Protein AF-A0A0J8U884-F1 (afdb_monomer)

Structure (mmCIF, N/CA/C/O backbone):
data_AF-A0A0J8U884-F1
#
_entry.id   AF-A0A0J8U884-F1
#
loop_
_atom_site.group_PDB
_atom_site.id
_atom_site.type_symbol
_atom_site.label_atom_id
_atom_site.label_alt_id
_atom_site.label_comp_id
_atom_site.label_asym_id
_atom_site.label_entity_id
_atom_site.label_seq_id
_atom_site.pdbx_PDB_ins_code
_atom_site.Cartn_x
_atom_site.Cartn_y
_atom_site.Cartn_z
_atom_site.occupancy
_atom_site.B_iso_or_equiv
_atom_site.auth_seq_id
_atom_site.auth_comp_id
_atom_site.auth_asym_id
_atom_site.auth_atom_id
_atom_site.pdbx_PDB_model_num
ATOM 1 N N . MET A 1 1 ? 26.357 -4.672 -31.400 1.00 48.44 1 MET A N 1
ATOM 2 C CA . MET A 1 1 ? 25.277 -5.493 -30.820 1.00 48.44 1 MET A CA 1
ATOM 3 C C . MET A 1 1 ? 24.309 -4.530 -30.159 1.00 48.44 1 MET A C 1
ATOM 5 O O . MET A 1 1 ? 24.777 -3.566 -29.566 1.00 48.44 1 MET A O 1
ATOM 9 N N . SER A 1 2 ? 23.004 -4.676 -30.388 1.00 56.38 2 SER A N 1
ATOM 10 C CA . SER A 1 2 ? 22.002 -3.766 -29.819 1.00 56.38 2 SER A CA 1
ATOM 11 C C . SER A 1 2 ? 21.889 -4.021 -28.323 1.00 56.38 2 SER A C 1
ATOM 13 O O . SER A 1 2 ? 21.717 -5.174 -27.939 1.00 56.38 2 SER A O 1
ATOM 15 N N . ASN A 1 3 ? 21.971 -2.971 -27.501 1.00 64.38 3 ASN A N 1
ATOM 16 C CA . ASN A 1 3 ? 21.654 -3.096 -26.080 1.00 64.38 3 ASN A CA 1
ATOM 17 C C . ASN A 1 3 ? 20.255 -3.710 -25.931 1.00 64.38 3 ASN A C 1
ATOM 19 O O . ASN A 1 3 ? 19.349 -3.318 -26.683 1.00 64.38 3 ASN A O 1
ATOM 23 N N . PRO A 1 4 ? 20.057 -4.640 -24.980 1.00 72.19 4 PRO A N 1
ATOM 24 C CA . PRO A 1 4 ? 18.726 -5.138 -24.679 1.00 72.19 4 PRO A CA 1
ATOM 25 C C . PRO A 1 4 ? 17.804 -3.952 -24.364 1.00 72.19 4 PRO A C 1
ATOM 27 O O . PRO A 1 4 ? 18.210 -2.968 -23.744 1.00 72.19 4 PRO A O 1
ATOM 30 N N . THR A 1 5 ? 16.568 -3.997 -24.854 1.00 81.56 5 THR A N 1
ATOM 31 C CA . THR A 1 5 ? 15.582 -2.951 -24.565 1.00 81.56 5 THR A CA 1
ATOM 32 C C . THR A 1 5 ? 15.167 -3.056 -23.094 1.00 81.56 5 THR A C 1
ATOM 34 O O . THR A 1 5 ? 14.930 -4.175 -22.628 1.00 81.56 5 THR A O 1
ATOM 37 N N . PRO A 1 6 ? 15.091 -1.937 -22.350 1.00 85.69 6 PRO A N 1
ATOM 38 C CA . PRO A 1 6 ? 14.610 -1.970 -20.976 1.00 85.69 6 PRO A CA 1
ATOM 39 C C . PRO A 1 6 ? 13.155 -2.473 -20.924 1.00 85.69 6 PRO A C 1
ATOM 41 O O . PRO A 1 6 ? 12.366 -2.148 -21.819 1.00 85.69 6 PRO A O 1
ATOM 44 N N . PRO A 1 7 ? 12.789 -3.277 -19.910 1.00 88.88 7 PRO A N 1
ATOM 45 C CA . PRO A 1 7 ? 11.423 -3.761 -19.746 1.00 88.88 7 PRO A CA 1
ATOM 46 C C . PRO A 1 7 ? 10.471 -2.605 -19.416 1.00 88.88 7 PRO A C 1
ATOM 48 O O . PRO A 1 7 ? 10.870 -1.620 -18.800 1.00 88.88 7 PRO A O 1
ATOM 51 N N . ALA A 1 8 ? 9.204 -2.734 -19.814 1.00 90.75 8 ALA A N 1
ATOM 52 C CA . ALA A 1 8 ? 8.171 -1.776 -19.433 1.00 90.75 8 ALA A CA 1
ATOM 53 C C . ALA A 1 8 ? 7.798 -1.955 -17.954 1.00 90.75 8 ALA A C 1
ATOM 55 O O . ALA A 1 8 ? 7.633 -3.087 -17.500 1.00 90.75 8 ALA A O 1
ATOM 56 N N . THR A 1 9 ? 7.638 -0.846 -17.230 1.00 91.56 9 THR A N 1
ATOM 57 C CA . THR A 1 9 ? 7.389 -0.837 -15.779 1.00 91.56 9 THR A CA 1
ATOM 58 C C . THR A 1 9 ? 6.179 0.017 -15.368 1.00 91.56 9 THR A C 1
ATOM 60 O O . THR A 1 9 ? 6.283 0.835 -14.456 1.00 91.56 9 THR A O 1
ATOM 63 N N . PRO A 1 10 ? 5.009 -0.120 -16.024 1.00 89.69 10 PRO A N 1
ATOM 64 C CA . PRO A 1 10 ? 3.879 0.785 -15.808 1.00 89.69 10 PRO A CA 1
ATOM 65 C C . PRO A 1 10 ? 3.349 0.797 -14.363 1.00 89.69 10 PRO A C 1
ATOM 67 O O . PRO A 1 10 ? 2.817 1.818 -13.917 1.00 89.69 10 PRO A O 1
ATOM 70 N N . THR A 1 11 ? 3.475 -0.307 -13.623 1.00 87.25 11 THR A N 1
ATOM 71 C CA . THR A 1 11 ? 3.039 -0.400 -12.223 1.00 87.25 11 THR A CA 1
ATOM 72 C C . THR A 1 11 ? 4.040 0.278 -11.290 1.00 87.25 11 THR A C 1
ATOM 74 O O . THR A 1 11 ? 3.643 1.064 -10.426 1.00 87.25 11 THR A O 1
ATOM 77 N N . LEU A 1 12 ? 5.341 0.042 -11.489 1.00 86.56 12 LEU A N 1
ATOM 78 C CA . LEU A 1 12 ? 6.402 0.726 -10.738 1.00 86.56 12 LEU A CA 1
ATOM 79 C C . LEU A 1 12 ? 6.443 2.233 -11.038 1.00 86.56 12 LEU A C 1
ATOM 81 O O . LEU A 1 12 ? 6.698 3.032 -10.133 1.00 86.56 12 LEU A O 1
ATOM 85 N N . ASP A 1 13 ? 6.145 2.634 -12.275 1.00 89.44 13 ASP A N 1
ATOM 86 C CA . ASP A 1 13 ? 6.077 4.038 -12.691 1.00 89.44 13 ASP A CA 1
ATOM 87 C C . ASP A 1 13 ? 4.928 4.761 -11.978 1.00 89.44 13 ASP A C 1
ATOM 89 O O . ASP A 1 13 ? 5.107 5.865 -11.460 1.00 89.44 13 ASP A O 1
ATOM 93 N N . ARG A 1 14 ? 3.757 4.114 -11.875 1.00 84.00 14 ARG A N 1
ATOM 94 C CA . ARG A 1 14 ? 2.605 4.633 -11.121 1.00 84.00 14 ARG A CA 1
ATOM 95 C C . ARG A 1 14 ? 2.934 4.805 -9.641 1.00 84.00 14 ARG A C 1
ATOM 97 O O . ARG A 1 14 ? 2.653 5.857 -9.074 1.00 84.00 14 ARG A O 1
ATOM 104 N N . LEU A 1 15 ? 3.568 3.803 -9.030 1.00 83.00 15 LEU A N 1
ATOM 105 C CA . LEU A 1 15 ? 3.981 3.876 -7.628 1.00 83.00 15 LEU A CA 1
ATOM 106 C C . LEU A 1 15 ? 4.988 5.014 -7.399 1.00 83.00 15 LEU A C 1
ATOM 108 O O . LEU A 1 15 ? 4.891 5.747 -6.418 1.00 83.00 15 LEU A O 1
ATOM 112 N N . SER A 1 16 ? 5.927 5.191 -8.329 1.00 85.56 16 SER A N 1
ATOM 113 C CA . SER A 1 16 ? 6.927 6.260 -8.275 1.00 85.56 16 SER A CA 1
ATOM 114 C C . SER A 1 16 ? 6.301 7.649 -8.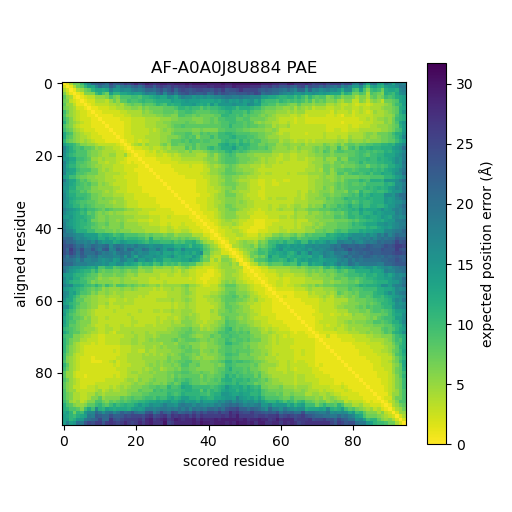421 1.00 85.56 16 SER A C 1
ATOM 116 O O . SER A 1 16 ? 6.712 8.579 -7.728 1.00 85.56 16 SER A O 1
ATOM 118 N N . ALA A 1 17 ? 5.282 7.796 -9.272 1.00 86.44 17 ALA A N 1
ATOM 119 C CA . ALA A 1 17 ? 4.549 9.050 -9.443 1.00 86.44 17 ALA A CA 1
ATOM 120 C C . ALA A 1 17 ? 3.774 9.461 -8.178 1.00 86.44 17 ALA A C 1
ATOM 122 O O . ALA A 1 17 ? 3.699 10.647 -7.864 1.00 86.44 17 ALA A O 1
ATOM 123 N N . SER A 1 18 ? 3.257 8.489 -7.424 1.00 82.94 18 SER A N 1
ATOM 124 C CA . SER A 1 18 ? 2.531 8.705 -6.163 1.00 82.94 18 SER A CA 1
ATOM 125 C C . SER A 1 18 ? 3.420 8.603 -4.918 1.00 82.94 18 SER A C 1
ATOM 127 O O . SER A 1 18 ? 2.906 8.538 -3.803 1.00 82.94 18 SER A O 1
ATOM 129 N N . LYS A 1 19 ? 4.751 8.594 -5.074 1.00 82.25 19 LYS A N 1
ATOM 130 C CA . LYS A 1 19 ? 5.694 8.246 -4.001 1.00 82.25 19 LYS A CA 1
ATOM 131 C C . LYS A 1 19 ? 5.530 9.077 -2.729 1.00 82.25 19 LYS A C 1
ATOM 133 O O . LYS A 1 19 ? 5.492 8.508 -1.649 1.00 82.25 19 LYS A O 1
ATOM 138 N N . ALA A 1 20 ? 5.417 10.400 -2.844 1.00 83.50 20 ALA A N 1
ATOM 139 C CA . ALA A 1 20 ? 5.316 11.268 -1.667 1.00 83.50 20 ALA A CA 1
ATOM 140 C C . ALA A 1 20 ? 4.036 11.008 -0.850 1.00 83.50 20 ALA A C 1
ATOM 142 O O . ALA A 1 20 ? 4.060 11.049 0.376 1.00 83.50 20 ALA A O 1
ATOM 143 N N . GLU A 1 21 ? 2.927 10.720 -1.530 1.00 82.69 21 GLU A N 1
ATOM 144 C CA . GLU A 1 21 ? 1.647 10.415 -0.889 1.00 82.69 21 GLU A CA 1
ATOM 145 C C . GLU A 1 21 ? 1.646 8.998 -0.302 1.00 82.69 21 GLU A C 1
ATOM 147 O O . GLU A 1 21 ? 1.233 8.796 0.839 1.00 82.69 21 GLU A O 1
ATOM 152 N N . ALA A 1 22 ? 2.199 8.032 -1.042 1.00 82.81 22 ALA A N 1
ATOM 153 C CA . ALA A 1 22 ? 2.362 6.658 -0.587 1.00 82.81 22 ALA A CA 1
ATOM 154 C C . ALA A 1 22 ? 3.274 6.562 0.648 1.00 82.81 22 ALA A C 1
ATOM 156 O O . ALA A 1 22 ? 2.937 5.853 1.592 1.00 82.81 22 ALA A O 1
ATOM 157 N N . ASP A 1 23 ? 4.391 7.297 0.672 1.00 86.75 23 ASP A N 1
ATOM 158 C CA . ASP A 1 23 ? 5.316 7.327 1.810 1.00 86.75 23 ASP A CA 1
ATOM 159 C C . ASP A 1 23 ? 4.605 7.880 3.065 1.00 86.75 23 ASP A C 1
ATOM 161 O O . ASP A 1 23 ? 4.663 7.262 4.125 1.00 86.75 23 ASP A O 1
ATOM 165 N N . ALA A 1 24 ? 3.841 8.974 2.943 1.00 88.12 24 ALA A N 1
ATOM 166 C CA . ALA A 1 24 ? 3.105 9.559 4.070 1.00 88.12 24 ALA A CA 1
ATOM 167 C C . ALA A 1 24 ? 2.023 8.622 4.639 1.00 88.12 24 ALA A C 1
ATOM 169 O O . ALA A 1 24 ? 1.873 8.495 5.857 1.00 88.12 24 ALA A O 1
ATOM 170 N N . VAL A 1 25 ? 1.266 7.943 3.770 1.00 85.81 25 VAL A N 1
ATOM 171 C CA . VAL A 1 25 ? 0.255 6.968 4.208 1.00 85.81 25 VAL A CA 1
ATOM 172 C C . VAL A 1 25 ? 0.931 5.737 4.826 1.00 85.81 25 VAL A C 1
ATOM 174 O O . VAL A 1 25 ? 0.423 5.191 5.803 1.00 85.81 25 VAL A O 1
ATOM 177 N N . PHE A 1 26 ? 2.095 5.320 4.321 1.00 85.38 26 PHE A N 1
ATOM 178 C CA . PHE A 1 26 ? 2.841 4.187 4.864 1.00 85.38 26 PHE A CA 1
ATOM 179 C C . PHE A 1 26 ? 3.376 4.489 6.266 1.00 85.38 26 PHE A C 1
ATOM 181 O O . PHE A 1 26 ? 3.116 3.722 7.191 1.00 85.38 26 PHE A O 1
ATOM 188 N N . GLU A 1 27 ? 4.016 5.646 6.448 1.00 90.31 27 GLU A N 1
ATOM 189 C CA . GLU A 1 27 ? 4.473 6.117 7.760 1.00 90.31 27 GLU A CA 1
ATOM 190 C C . GLU A 1 27 ? 3.317 6.209 8.766 1.00 90.31 27 GLU A C 1
ATOM 192 O O . GLU A 1 27 ? 3.466 5.843 9.933 1.00 90.31 27 GLU A O 1
ATOM 197 N N . PHE A 1 28 ? 2.134 6.648 8.323 1.00 90.38 28 PHE A N 1
ATOM 198 C CA . PHE A 1 28 ? 0.946 6.683 9.172 1.00 90.38 28 PHE A CA 1
ATOM 199 C C . PHE A 1 28 ? 0.483 5.281 9.597 1.00 90.38 28 PHE A C 1
ATOM 201 O O . PHE A 1 28 ? 0.175 5.069 10.772 1.00 90.38 28 PHE A O 1
ATOM 208 N N . LEU A 1 29 ? 0.450 4.317 8.674 1.00 88.50 29 LEU A N 1
ATOM 209 C CA . LEU A 1 29 ? 0.053 2.937 8.972 1.00 88.50 29 LEU A CA 1
ATOM 210 C C . LEU A 1 29 ? 1.052 2.243 9.912 1.00 88.50 29 LEU A C 1
ATOM 212 O O . LEU A 1 29 ? 0.625 1.598 10.869 1.00 88.50 29 LEU A O 1
ATOM 216 N N . GLU A 1 30 ? 2.358 2.431 9.704 1.00 88.38 30 GLU A N 1
ATOM 217 C CA . GLU A 1 30 ? 3.395 1.936 10.622 1.00 88.38 30 GLU A CA 1
ATOM 218 C C . GLU A 1 30 ? 3.284 2.588 12.004 1.00 88.38 30 GLU A C 1
ATOM 220 O O . GLU A 1 30 ? 3.421 1.928 13.039 1.00 88.38 30 GLU A O 1
ATOM 225 N N . TRP A 1 31 ? 2.987 3.889 12.048 1.00 92.62 31 TRP A N 1
ATOM 226 C CA . TRP A 1 31 ? 2.759 4.582 13.307 1.00 92.62 31 TRP A CA 1
ATOM 227 C C . TRP A 1 31 ? 1.555 4.003 14.059 1.00 92.62 31 TRP A C 1
ATOM 229 O O . TRP A 1 31 ? 1.683 3.743 15.257 1.00 92.62 31 TRP A O 1
ATOM 239 N N . LEU A 1 32 ? 0.424 3.737 13.391 1.00 91.44 32 LEU A N 1
ATOM 240 C CA . LEU A 1 32 ? -0.741 3.086 14.009 1.00 91.44 32 LEU A CA 1
ATOM 241 C C . LEU A 1 32 ? -0.378 1.716 14.596 1.00 91.44 32 LEU A C 1
ATOM 243 O O . LEU A 1 32 ? -0.690 1.445 15.760 1.00 91.44 32 LEU A O 1
ATOM 247 N N . GLU A 1 33 ? 0.342 0.891 13.834 1.00 87.44 33 GLU A N 1
ATOM 248 C CA . GLU A 1 33 ? 0.803 -0.427 14.277 1.00 87.44 33 GLU A CA 1
ATOM 249 C C . GLU A 1 33 ? 1.719 -0.320 15.506 1.00 87.44 33 GLU A C 1
ATOM 251 O O . GLU A 1 33 ? 1.520 -1.032 16.493 1.00 87.44 33 GLU A O 1
ATOM 256 N N . SER A 1 34 ? 2.640 0.652 15.526 1.00 92.25 34 SER A N 1
ATOM 257 C CA . SER A 1 34 ? 3.524 0.914 16.674 1.00 92.25 34 SER A CA 1
ATOM 258 C C . SER A 1 34 ? 2.770 1.307 17.954 1.00 92.25 34 SER A C 1
ATOM 260 O O . SER A 1 34 ? 3.291 1.173 19.064 1.00 92.25 34 SER A O 1
ATOM 262 N N . LYS A 1 35 ? 1.537 1.809 17.811 1.00 95.50 35 LYS A N 1
ATOM 263 C CA . LYS A 1 35 ? 0.630 2.146 18.917 1.00 95.50 35 LYS A CA 1
ATOM 264 C C . LYS A 1 35 ? -0.329 1.012 19.272 1.00 95.50 35 LYS A C 1
ATOM 266 O O . LYS A 1 35 ? -1.117 1.178 20.200 1.00 95.50 35 LYS A O 1
ATOM 271 N N . GLY A 1 36 ? -0.280 -0.117 18.564 1.00 90.12 36 GLY A N 1
ATOM 272 C CA . GLY A 1 36 ? -1.253 -1.199 18.707 1.00 90.12 36 GLY A CA 1
ATOM 273 C C . GLY A 1 36 ? -2.658 -0.801 18.241 1.00 90.12 36 GLY A C 1
ATOM 274 O O . GLY A 1 36 ? -3.641 -1.373 18.708 1.00 90.12 36 GLY A O 1
ATOM 275 N N . ILE A 1 37 ? -2.770 0.201 17.361 1.00 91.31 37 ILE A N 1
ATOM 276 C CA . ILE A 1 37 ? -4.043 0.681 16.819 1.00 91.31 37 ILE A CA 1
ATOM 277 C C . ILE A 1 37 ? -4.309 -0.042 15.500 1.00 91.31 37 ILE A C 1
ATOM 279 O O . ILE A 1 37 ? -3.481 -0.036 14.595 1.00 91.31 37 ILE A O 1
ATOM 283 N N . THR A 1 38 ? -5.487 -0.652 15.385 1.00 89.69 38 THR A N 1
ATOM 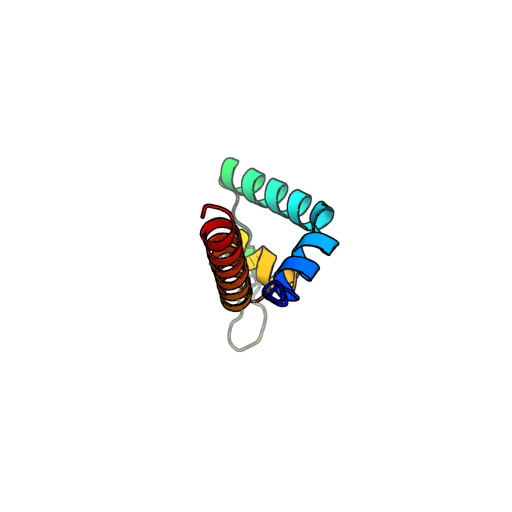284 C CA . THR A 1 38 ? -5.934 -1.348 14.171 1.00 89.69 38 THR A CA 1
ATOM 285 C C . THR A 1 38 ? -7.067 -0.568 13.515 1.00 89.69 38 THR A C 1
ATOM 287 O O . THR A 1 38 ? -7.974 -0.095 14.201 1.00 89.69 38 THR A O 1
ATOM 290 N N . LEU A 1 39 ? -7.024 -0.440 12.187 1.00 90.31 39 LEU A N 1
ATOM 291 C CA . LEU A 1 39 ? -8.119 0.151 11.420 1.00 90.31 39 LEU A CA 1
ATOM 292 C C . LEU A 1 39 ? -9.371 -0.726 11.518 1.00 90.31 39 LEU A C 1
ATOM 294 O O . LEU A 1 39 ? -9.280 -1.952 11.510 1.00 90.31 39 LEU A O 1
ATOM 298 N N . ALA A 1 40 ? -10.541 -0.097 11.576 1.00 91.88 40 ALA A N 1
ATOM 299 C CA . ALA A 1 40 ? -11.825 -0.782 11.630 1.00 91.88 40 ALA A CA 1
ATOM 300 C C . ALA A 1 40 ? -12.742 -0.315 10.498 1.00 91.88 40 ALA A C 1
ATOM 302 O O . ALA A 1 40 ? -12.623 0.810 10.012 1.00 91.88 40 ALA A O 1
ATOM 303 N N . HIS A 1 41 ? -13.665 -1.182 10.103 1.00 89.75 41 HIS A N 1
ATOM 304 C CA . HIS A 1 41 ? -14.746 -0.871 9.179 1.00 89.75 41 HIS A CA 1
ATOM 305 C C . HIS A 1 41 ? -16.079 -1.318 9.777 1.00 89.75 41 HIS A C 1
ATOM 307 O O . HIS A 1 41 ? -16.113 -2.150 10.686 1.00 89.75 41 HIS A O 1
ATOM 313 N N . TYR A 1 42 ? -17.181 -0.760 9.282 1.00 92.12 42 TYR A N 1
ATOM 314 C CA . TYR A 1 42 ? -18.505 -1.250 9.648 1.00 92.12 42 TYR A CA 1
ATOM 315 C C . TYR A 1 42 ? -18.700 -2.654 9.082 1.00 92.12 42 TYR A C 1
ATOM 317 O O . TYR A 1 42 ? -18.376 -2.910 7.916 1.00 92.12 42 TYR A O 1
ATOM 325 N N . ALA A 1 43 ? -19.192 -3.564 9.918 1.00 89.31 43 ALA A N 1
ATOM 326 C CA . ALA A 1 43 ? -19.512 -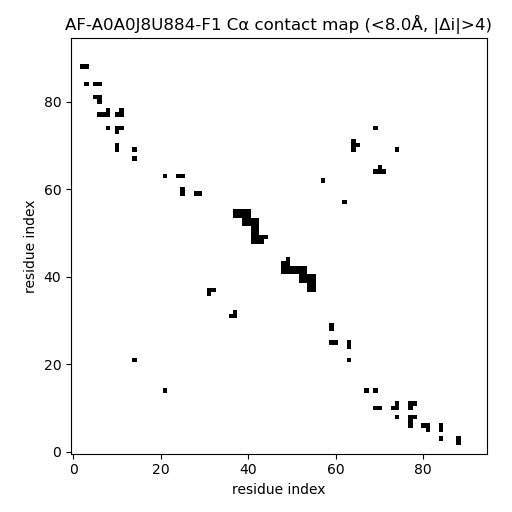4.916 9.500 1.00 89.31 43 ALA A CA 1
ATOM 327 C C . ALA A 1 43 ? -20.579 -4.872 8.403 1.00 89.31 43 ALA A C 1
ATOM 329 O O . ALA A 1 43 ? -21.521 -4.085 8.464 1.00 89.31 43 ALA A O 1
ATOM 330 N N . GLU A 1 44 ? -20.433 -5.723 7.394 1.00 86.00 44 GLU A N 1
ATOM 331 C CA . GLU A 1 44 ? -21.447 -5.894 6.360 1.00 86.00 44 GLU A CA 1
ATOM 332 C C . GLU A 1 44 ? -22.169 -7.217 6.589 1.00 86.00 44 GLU A C 1
ATOM 334 O O . GLU A 1 44 ? -21.567 -8.291 6.524 1.00 86.00 44 GLU A O 1
ATOM 339 N N . VAL A 1 45 ? -23.473 -7.145 6.849 1.00 81.19 45 VAL A N 1
ATOM 340 C CA . VAL A 1 45 ? -24.331 -8.320 7.024 1.00 81.19 45 VAL A CA 1
ATOM 341 C C . VAL A 1 45 ? -25.437 -8.250 5.982 1.00 81.19 45 VAL A C 1
ATOM 343 O O . VAL A 1 45 ? -26.285 -7.362 6.000 1.00 81.19 45 VAL A O 1
ATOM 346 N N . GLY A 1 46 ? -25.411 -9.171 5.016 1.00 80.69 46 GLY A N 1
ATOM 347 C CA . GLY A 1 46 ? -26.418 -9.218 3.950 1.00 80.69 46 GLY A CA 1
ATOM 348 C C . GLY A 1 46 ? -26.422 -7.996 3.019 1.00 80.69 46 GLY A C 1
ATOM 349 O O . GLY A 1 46 ? -27.465 -7.685 2.452 1.00 80.69 46 GLY A O 1
ATOM 350 N N . GLY A 1 47 ? -25.286 -7.306 2.865 1.00 79.25 47 GLY A N 1
ATOM 351 C CA . GLY A 1 47 ? -25.151 -6.130 1.993 1.00 79.25 47 GLY A CA 1
ATOM 352 C C . GLY A 1 47 ? -25.559 -4.798 2.632 1.00 79.25 47 GLY A C 1
ATOM 353 O O . GLY A 1 47 ? -25.586 -3.783 1.940 1.00 79.25 47 GLY A O 1
ATOM 354 N N . TYR A 1 48 ? -25.857 -4.787 3.933 1.00 78.88 48 TYR A N 1
ATOM 355 C CA . TYR A 1 48 ? -26.087 -3.571 4.712 1.00 78.88 48 TYR A CA 1
ATOM 356 C C . TYR A 1 48 ? -24.968 -3.383 5.734 1.00 78.88 48 TYR A C 1
ATOM 358 O O . TYR A 1 48 ? -24.500 -4.358 6.327 1.00 78.88 48 TYR A O 1
ATOM 366 N N . HIS A 1 49 ? -24.560 -2.130 5.942 1.00 80.62 49 HIS A N 1
ATOM 367 C CA . HIS A 1 49 ? -23.663 -1.777 7.036 1.00 80.62 49 HIS A CA 1
ATOM 368 C C . HIS A 1 49 ? -24.410 -1.912 8.366 1.00 80.62 49 HIS A C 1
ATOM 370 O O . HIS A 1 49 ? -25.455 -1.291 8.562 1.00 80.62 49 HIS A O 1
ATOM 376 N N . ASP A 1 50 ? -23.871 -2.732 9.256 1.00 83.56 50 ASP A N 1
ATOM 377 C CA . ASP A 1 50 ? -24.261 -2.813 10.659 1.00 83.56 50 ASP A CA 1
ATOM 378 C C . ASP A 1 50 ? -23.569 -1.683 11.451 1.00 83.56 50 ASP A C 1
ATOM 380 O O . ASP A 1 50 ? -22.550 -1.136 11.023 1.00 83.56 50 ASP A O 1
ATOM 384 N N . GLU A 1 51 ? -24.084 -1.333 12.627 1.00 88.00 51 GLU A N 1
ATOM 385 C CA . GLU A 1 51 ? -23.468 -0.339 13.521 1.00 88.00 51 GLU A CA 1
ATOM 386 C C . GLU A 1 51 ? -22.193 -0.878 14.196 1.00 88.00 51 GLU A C 1
ATOM 388 O O . GLU A 1 51 ? -21.415 -0.127 14.792 1.00 88.00 51 GLU A O 1
ATOM 393 N N . GLN A 1 52 ? -21.952 -2.188 14.097 1.00 90.81 52 GLN A N 1
ATOM 394 C CA . GLN A 1 52 ? -20.780 -2.835 14.663 1.00 90.81 52 GLN A CA 1
ATOM 395 C C . GLN A 1 52 ? -19.511 -2.530 13.852 1.00 90.81 52 GLN A C 1
ATOM 397 O O . GLN A 1 52 ? -19.410 -2.848 12.669 1.00 90.81 52 GLN A O 1
ATOM 402 N N . LEU A 1 53 ? -18.493 -1.990 14.527 1.00 92.00 53 LEU A N 1
ATOM 403 C CA . LEU A 1 53 ? -17.140 -1.873 13.985 1.00 92.00 53 LEU A CA 1
ATOM 404 C C . LEU A 1 53 ? -16.366 -3.183 14.170 1.00 92.00 53 LEU A C 1
ATOM 406 O O . LEU A 1 53 ? -16.309 -3.737 15.270 1.00 92.00 53 LEU A O 1
ATOM 410 N N . VAL A 1 54 ? -15.726 -3.643 13.098 1.00 93.06 54 VAL A N 1
ATOM 411 C CA . VAL A 1 54 ? -14.855 -4.823 13.075 1.00 93.06 54 VAL A CA 1
ATOM 412 C C . VAL A 1 54 ? -13.479 -4.457 12.511 1.00 93.06 54 VAL A C 1
ATOM 414 O O . VAL A 1 54 ? -13.378 -3.550 11.682 1.00 93.06 54 VAL A O 1
ATOM 417 N N . PRO A 1 55 ? -12.395 -5.110 12.965 1.00 92.12 55 PRO A N 1
ATOM 418 C CA . PRO A 1 55 ? -11.053 -4.815 12.479 1.00 92.12 55 PRO A CA 1
ATOM 419 C C . PRO A 1 55 ? -10.920 -5.163 10.997 1.00 92.12 55 PRO A C 1
ATOM 421 O O . PRO A 1 55 ? -11.420 -6.191 10.544 1.00 92.12 55 PRO A O 1
ATOM 424 N N . VAL A 1 56 ? -10.194 -4.329 10.257 1.00 91.12 56 VAL A N 1
ATOM 425 C CA . VAL A 1 56 ? -9.844 -4.591 8.862 1.00 91.12 56 VAL A CA 1
ATOM 426 C C . VAL A 1 56 ? -8.859 -5.767 8.821 1.00 91.12 56 VAL A C 1
ATOM 428 O O . VAL A 1 56 ? -7.742 -5.638 9.326 1.00 91.12 56 VAL A O 1
ATOM 431 N N . PRO A 1 57 ? -9.211 -6.913 8.208 1.00 87.38 57 PRO A N 1
ATOM 432 C CA . PRO A 1 57 ? -8.385 -8.119 8.236 1.00 87.38 57 PRO A CA 1
ATOM 433 C C . PRO A 1 57 ? -7.301 -8.102 7.142 1.00 87.38 57 PRO A C 1
ATOM 435 O O . PRO A 1 57 ? -7.028 -9.124 6.513 1.00 87.38 57 PRO A O 1
ATOM 438 N N . LYS A 1 58 ? -6.713 -6.933 6.859 1.00 85.81 58 LYS A N 1
ATOM 439 C CA . LYS A 1 58 ? -5.705 -6.737 5.809 1.00 85.81 58 LYS A CA 1
ATOM 440 C C . LYS A 1 58 ? -4.477 -6.020 6.379 1.00 85.81 58 LYS A C 1
ATOM 442 O O . LYS A 1 58 ? -4.643 -5.044 7.109 1.00 85.81 58 LYS A O 1
ATOM 447 N N . PRO A 1 59 ? -3.253 -6.444 6.019 1.00 84.75 59 PRO A N 1
ATOM 448 C CA . PRO A 1 59 ? -2.044 -5.686 6.326 1.00 84.75 59 PRO A CA 1
ATOM 449 C C . PRO A 1 59 ? -2.079 -4.285 5.699 1.00 84.75 59 PRO A C 1
ATOM 451 O O . PRO A 1 59 ? -2.617 -4.108 4.603 1.00 84.75 59 PRO A O 1
ATOM 454 N N . GLY A 1 60 ? -1.427 -3.305 6.336 1.00 83.56 60 GLY A N 1
ATOM 455 C CA . GLY A 1 60 ? -1.370 -1.922 5.840 1.00 83.56 60 GLY A CA 1
ATOM 456 C C . GLY A 1 60 ? -0.832 -1.802 4.408 1.00 83.56 60 GLY A C 1
ATOM 457 O O . GLY A 1 60 ? -1.374 -1.057 3.596 1.00 83.56 60 GLY A O 1
ATOM 458 N N . ARG A 1 61 ? 0.163 -2.623 4.049 1.00 82.50 61 ARG A N 1
ATOM 459 C CA . ARG A 1 61 ? 0.699 -2.708 2.680 1.00 82.50 61 ARG A CA 1
ATOM 460 C C . ARG A 1 61 ? -0.361 -3.106 1.647 1.00 82.50 61 ARG A C 1
ATOM 462 O O . ARG A 1 61 ? -0.403 -2.525 0.569 1.00 82.50 61 ARG A O 1
ATOM 469 N N . SER A 1 62 ? -1.232 -4.059 1.972 1.00 85.69 62 SER A N 1
ATOM 470 C CA . SER A 1 62 ? -2.305 -4.479 1.066 1.00 85.69 62 SER A CA 1
ATOM 471 C C . SER A 1 62 ? -3.346 -3.374 0.882 1.00 85.69 62 SER A C 1
ATOM 473 O O . SER A 1 62 ? -3.805 -3.155 -0.235 1.00 85.69 62 SER A O 1
ATOM 475 N N . LEU A 1 63 ? -3.670 -2.638 1.952 1.00 85.94 63 LEU A N 1
ATOM 476 C CA . LEU A 1 63 ? -4.570 -1.480 1.884 1.00 85.94 63 LEU A CA 1
ATOM 477 C C . LEU A 1 63 ? -3.998 -0.358 1.013 1.00 85.94 63 LEU A C 1
ATOM 479 O O . LEU A 1 63 ? -4.731 0.259 0.245 1.00 85.94 63 LEU A O 1
ATOM 483 N N . MET A 1 64 ? -2.686 -0.130 1.086 1.00 85.38 64 MET A N 1
ATOM 484 C CA . MET A 1 64 ? -2.001 0.836 0.230 1.00 85.38 64 MET A CA 1
ATOM 485 C C . MET A 1 64 ? -2.123 0.474 -1.251 1.00 85.38 64 MET A C 1
ATOM 487 O O . MET A 1 64 ? -2.457 1.324 -2.072 1.00 85.38 64 MET A O 1
ATOM 491 N N . PHE A 1 65 ? -1.845 -0.782 -1.606 1.00 85.88 65 PHE A N 1
ATOM 492 C CA . PHE A 1 65 ? -1.919 -1.220 -2.998 1.00 85.88 65 PHE A CA 1
ATOM 493 C C . PHE A 1 65 ? -3.339 -1.173 -3.546 1.00 85.88 65 PHE A C 1
ATOM 495 O O . PHE A 1 65 ? -3.533 -0.747 -4.683 1.00 85.88 65 PHE A O 1
ATOM 502 N N . GLU A 1 66 ? -4.330 -1.514 -2.726 1.00 85.88 66 GLU A N 1
ATOM 503 C CA . GLU A 1 66 ? -5.737 -1.338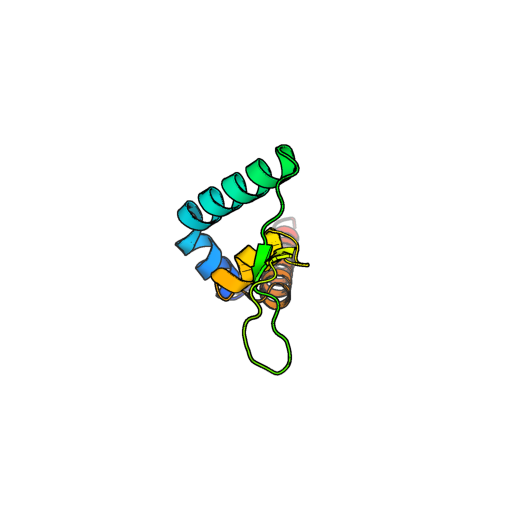 -3.073 1.00 85.88 66 GLU A CA 1
ATOM 504 C C . GLU A 1 66 ? -6.071 0.137 -3.342 1.00 85.88 66 GLU A C 1
ATOM 506 O O . GLU A 1 66 ? -6.649 0.453 -4.380 1.00 85.88 66 GLU A O 1
ATOM 511 N N . TRP A 1 67 ? -5.637 1.047 -2.466 1.00 83.88 67 TRP A N 1
ATOM 512 C CA . TRP A 1 67 ? -5.869 2.485 -2.617 1.00 83.88 67 TRP A CA 1
ATOM 513 C C . TRP A 1 67 ? -5.176 3.080 -3.859 1.00 83.88 67 TRP A C 1
ATOM 515 O O . TRP A 1 67 ? -5.776 3.878 -4.577 1.00 83.88 67 TRP A O 1
ATOM 525 N N . LEU A 1 68 ? -3.953 2.640 -4.170 1.00 83.25 68 LEU A N 1
ATOM 526 C CA . LEU A 1 68 ? -3.199 3.063 -5.359 1.00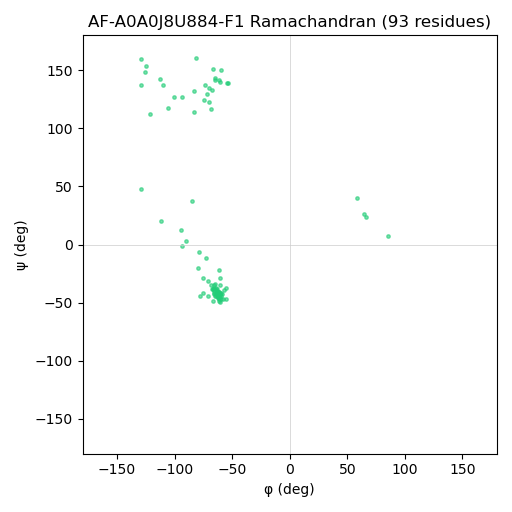 83.25 68 LEU A CA 1
ATOM 527 C C . LEU A 1 68 ? -3.639 2.367 -6.660 1.00 83.25 68 LEU A C 1
ATOM 529 O O . LEU A 1 68 ? -3.127 2.695 -7.736 1.00 83.25 68 LEU A O 1
ATOM 533 N N . GLY A 1 69 ? -4.537 1.378 -6.588 1.00 86.62 69 GLY A N 1
ATOM 534 C CA . GLY A 1 69 ? -4.896 0.541 -7.735 1.00 86.62 69 GLY A CA 1
ATOM 535 C C . GLY A 1 69 ? -3.684 -0.195 -8.322 1.00 86.62 69 GLY A C 1
ATOM 536 O O . GLY A 1 69 ? -3.512 -0.254 -9.544 1.00 86.62 69 GLY A O 1
ATOM 537 N N . VAL A 1 70 ? -2.798 -0.682 -7.452 1.00 87.00 70 VAL A N 1
ATOM 538 C CA . VAL A 1 70 ? -1.579 -1.420 -7.799 1.00 87.00 70 VAL A CA 1
ATOM 539 C C . VAL A 1 70 ? -1.823 -2.912 -7.600 1.00 8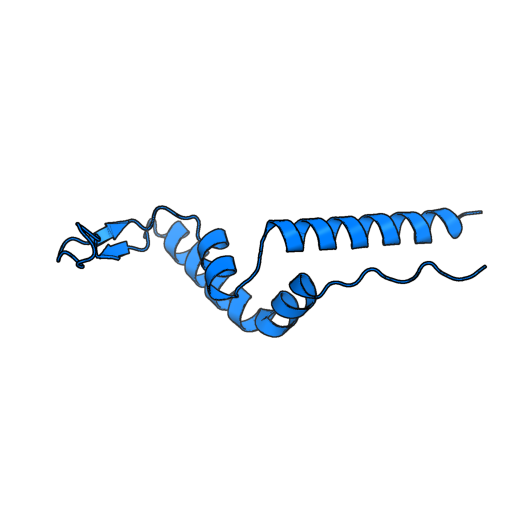7.00 70 VAL A C 1
ATOM 541 O O . VAL A 1 70 ? -2.217 -3.348 -6.523 1.00 87.00 70 VAL A O 1
ATOM 544 N N . ASP A 1 71 ? -1.556 -3.704 -8.638 1.00 88.75 71 ASP A N 1
ATOM 545 C CA . ASP A 1 71 ? -1.488 -5.159 -8.517 1.00 88.75 71 ASP A CA 1
ATOM 546 C C . ASP A 1 71 ? -0.088 -5.548 -8.024 1.00 88.75 71 ASP A C 1
ATOM 548 O O . ASP A 1 71 ? 0.915 -5.333 -8.709 1.00 88.75 71 ASP A O 1
ATOM 552 N N . GLU A 1 72 ? -0.022 -6.104 -6.813 1.00 86.44 72 GLU A N 1
ATOM 553 C CA . GLU A 1 72 ? 1.233 -6.507 -6.177 1.00 86.44 72 GLU A CA 1
ATOM 554 C C . GLU A 1 72 ? 1.984 -7.576 -6.984 1.00 86.44 72 GLU A C 1
ATOM 556 O O . GLU A 1 72 ? 3.214 -7.537 -7.045 1.00 86.44 72 GLU A O 1
ATOM 561 N N . ASN A 1 73 ? 1.270 -8.493 -7.644 1.00 90.06 73 ASN A N 1
ATOM 562 C CA . ASN A 1 73 ? 1.906 -9.534 -8.451 1.00 90.06 73 ASN A CA 1
ATOM 563 C C . ASN A 1 73 ? 2.509 -8.937 -9.725 1.00 90.06 73 ASN A C 1
ATOM 565 O O . ASN A 1 73 ? 3.661 -9.219 -10.045 1.00 90.06 73 ASN A O 1
ATOM 569 N N . ALA A 1 74 ? 1.769 -8.054 -10.403 1.00 90.00 74 ALA A N 1
ATOM 570 C CA . ALA A 1 74 ? 2.269 -7.364 -11.592 1.00 90.00 74 ALA A CA 1
ATOM 571 C C . ALA A 1 74 ? 3.498 -6.498 -11.270 1.00 90.00 74 ALA A C 1
ATOM 573 O O . ALA A 1 74 ? 4.478 -6.502 -12.013 1.00 90.00 74 ALA A O 1
ATOM 574 N N . MET A 1 75 ? 3.483 -5.804 -10.126 1.00 90.56 75 MET A N 1
ATOM 575 C CA . MET A 1 75 ? 4.633 -5.036 -9.645 1.00 90.56 75 MET A CA 1
ATOM 576 C C . MET A 1 75 ? 5.862 -5.930 -9.423 1.00 90.56 75 MET A C 1
ATOM 578 O O . MET A 1 75 ? 6.975 -5.557 -9.794 1.00 90.56 75 MET A O 1
ATOM 582 N N . GLU A 1 76 ? 5.684 -7.096 -8.802 1.00 90.88 76 GLU A N 1
ATOM 583 C CA . GLU A 1 76 ? 6.776 -8.037 -8.544 1.00 90.88 76 GLU A CA 1
ATOM 584 C C . GLU A 1 76 ? 7.336 -8.640 -9.844 1.00 90.88 76 GLU A C 1
ATOM 586 O O . GLU A 1 76 ? 8.556 -8.764 -9.989 1.00 90.88 76 GLU A O 1
ATOM 591 N N . ASP A 1 77 ? 6.480 -8.936 -10.822 1.00 93.50 77 ASP A N 1
ATOM 592 C CA . ASP A 1 77 ? 6.895 -9.395 -12.151 1.00 93.50 77 ASP A CA 1
ATOM 593 C C . ASP A 1 77 ? 7.706 -8.326 -12.899 1.00 93.50 77 ASP A C 1
ATOM 595 O O . ASP A 1 77 ? 8.776 -8.626 -13.442 1.00 93.50 77 ASP A O 1
ATOM 599 N N . GLU A 1 78 ? 7.269 -7.062 -12.862 1.00 93.44 78 GLU A N 1
ATOM 600 C CA . GLU A 1 78 ? 8.038 -5.929 -13.395 1.00 93.44 78 GLU A CA 1
ATOM 601 C C . GLU A 1 78 ? 9.408 -5.817 -12.705 1.00 93.44 78 GLU A C 1
ATOM 603 O O . GLU A 1 78 ? 10.439 -5.650 -13.364 1.00 93.44 78 GLU A O 1
ATOM 608 N N . ARG A 1 79 ? 9.453 -5.988 -11.378 1.00 91.69 79 ARG A N 1
ATOM 609 C CA . ARG A 1 79 ? 10.695 -5.940 -10.591 1.00 91.69 79 ARG A CA 1
ATOM 610 C C . ARG A 1 79 ? 11.683 -7.026 -11.014 1.00 91.69 79 ARG A C 1
ATOM 612 O O . ARG A 1 79 ? 12.877 -6.759 -11.174 1.00 91.69 79 ARG A O 1
ATOM 619 N N . ARG A 1 80 ? 11.190 -8.246 -11.238 1.00 93.38 80 ARG A N 1
ATOM 620 C CA . ARG A 1 80 ? 11.990 -9.377 -11.733 1.00 93.38 80 ARG A CA 1
ATOM 621 C C . ARG A 1 80 ? 12.493 -9.137 -13.148 1.00 93.38 80 ARG A C 1
ATOM 623 O O . ARG A 1 80 ? 13.653 -9.440 -13.423 1.00 93.38 80 ARG A O 1
ATOM 630 N N . ALA A 1 81 ? 11.671 -8.556 -14.020 1.00 92.19 81 ALA A N 1
ATOM 631 C CA . ALA A 1 81 ? 12.077 -8.206 -15.377 1.00 92.19 81 ALA A CA 1
ATOM 632 C C . ALA A 1 81 ? 13.217 -7.172 -15.379 1.00 92.19 81 ALA A C 1
ATOM 634 O O . ALA A 1 81 ? 14.200 -7.344 -16.103 1.00 92.19 81 ALA A O 1
ATOM 635 N N . VAL A 1 82 ? 13.135 -6.143 -14.526 1.00 92.19 82 VAL A N 1
ATOM 636 C CA . VAL A 1 82 ? 14.202 -5.140 -14.355 1.00 92.19 82 VAL A CA 1
ATOM 637 C C . VAL A 1 82 ? 15.496 -5.785 -13.857 1.00 92.19 82 VAL A C 1
ATOM 639 O O . VAL A 1 82 ? 16.568 -5.516 -14.402 1.00 92.19 82 VAL A O 1
ATOM 642 N N . LEU A 1 83 ? 15.414 -6.670 -12.858 1.00 91.94 83 LEU A N 1
ATOM 643 C CA . LEU A 1 83 ? 16.582 -7.388 -12.340 1.00 91.94 83 LEU A CA 1
ATOM 644 C C . LEU A 1 83 ? 17.224 -8.284 -13.405 1.00 91.94 83 LEU A C 1
ATOM 646 O O . LEU A 1 83 ? 18.442 -8.250 -13.576 1.00 91.94 83 LEU A O 1
ATOM 650 N N . ALA A 1 84 ? 16.421 -9.047 -14.149 1.00 91.00 84 ALA A N 1
ATOM 651 C CA . ALA A 1 84 ? 16.904 -9.899 -15.234 1.00 91.00 84 ALA A CA 1
ATOM 652 C C . ALA A 1 84 ? 17.601 -9.081 -16.333 1.00 91.00 84 ALA A C 1
ATOM 654 O O . ALA A 1 84 ? 18.678 -9.459 -16.795 1.00 91.00 84 ALA A O 1
ATOM 655 N N . HIS A 1 85 ? 17.028 -7.931 -16.703 1.00 90.00 85 HIS A N 1
ATOM 656 C CA . HIS A 1 85 ? 17.638 -6.999 -17.647 1.00 90.00 85 HIS A CA 1
ATOM 657 C C . HIS A 1 85 ? 18.985 -6.468 -17.137 1.00 90.00 85 HIS A C 1
ATOM 659 O O . HIS A 1 85 ? 19.972 -6.499 -17.869 1.00 90.00 85 HIS A O 1
ATOM 665 N N . HIS A 1 86 ? 19.056 -6.039 -15.873 1.00 88.50 86 HIS A N 1
ATOM 666 C CA . HIS A 1 86 ? 20.299 -5.543 -15.280 1.00 88.50 86 HIS A CA 1
ATOM 667 C C . HIS A 1 86 ? 21.394 -6.619 -15.263 1.00 88.50 86 HIS A C 1
ATOM 669 O O . HIS A 1 86 ? 22.537 -6.330 -15.601 1.00 88.50 86 HIS A O 1
ATOM 675 N N . VAL A 1 87 ? 21.049 -7.864 -14.917 1.00 89.19 87 VAL A N 1
ATOM 676 C CA . VAL A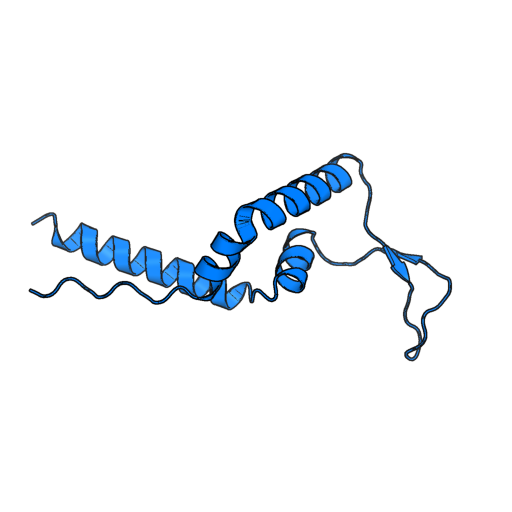 1 87 ? 21.984 -9.003 -14.944 1.00 89.19 87 VAL A CA 1
ATOM 677 C C . VAL A 1 87 ? 22.496 -9.276 -16.360 1.00 89.19 87 VAL A C 1
ATOM 679 O O . VAL A 1 87 ? 23.694 -9.480 -16.539 1.00 89.19 87 VAL A O 1
ATOM 682 N N . ALA A 1 88 ? 21.620 -9.244 -17.368 1.00 84.31 88 ALA A N 1
ATOM 683 C CA . ALA A 1 88 ? 22.022 -9.427 -18.762 1.00 84.31 88 ALA A CA 1
ATOM 684 C C . ALA A 1 88 ? 23.019 -8.340 -19.203 1.00 84.31 88 ALA A C 1
ATOM 686 O O . ALA A 1 88 ? 24.109 -8.661 -19.674 1.00 84.31 88 ALA A O 1
ATOM 687 N N . VAL A 1 89 ? 22.703 -7.066 -18.941 1.00 84.50 89 VAL A N 1
ATOM 688 C CA . VAL A 1 89 ? 23.555 -5.919 -19.301 1.00 84.50 89 VAL A CA 1
ATOM 689 C C . VAL A 1 89 ? 24.916 -5.958 -18.595 1.00 84.50 89 VAL A C 1
ATOM 691 O O . VAL A 1 89 ? 25.937 -5.672 -19.219 1.00 84.50 89 VAL A O 1
ATOM 694 N N . THR A 1 90 ? 24.975 -6.321 -17.309 1.00 81.44 90 THR A N 1
ATOM 695 C CA . THR A 1 90 ? 26.255 -6.381 -16.580 1.00 81.44 90 THR A CA 1
ATOM 696 C C . THR A 1 90 ? 27.103 -7.593 -16.954 1.00 81.44 90 THR A C 1
ATOM 698 O O . THR A 1 90 ? 28.330 -7.504 -16.909 1.00 81.44 90 THR A O 1
ATOM 701 N N . SER A 1 91 ? 26.481 -8.704 -17.358 1.00 73.75 91 SER A N 1
ATOM 702 C CA . SER A 1 91 ? 27.193 -9.903 -17.813 1.00 73.75 91 SER A CA 1
ATOM 703 C C . SER A 1 91 ? 27.864 -9.732 -19.183 1.00 73.75 91 SER A C 1
ATOM 705 O O . SER A 1 91 ? 28.940 -10.284 -19.403 1.00 73.75 91 SER A O 1
ATOM 707 N N . GLU A 1 92 ? 27.292 -8.915 -20.073 1.00 61.44 92 GLU A N 1
ATOM 708 C CA . GLU A 1 92 ? 27.857 -8.619 -21.399 1.00 61.44 92 GLU A CA 1
ATOM 709 C C . GLU A 1 92 ? 28.995 -7.578 -21.359 1.00 61.44 92 GLU A C 1
ATOM 711 O O . GLU A 1 92 ? 29.814 -7.527 -22.271 1.00 61.44 92 GLU A O 1
ATOM 716 N N . GLY A 1 93 ? 29.088 -6.768 -20.297 1.00 57.84 93 GLY A N 1
ATOM 717 C CA . GLY A 1 93 ? 30.117 -5.730 -20.131 1.00 57.84 93 GLY A CA 1
ATOM 718 C C . GLY A 1 93 ? 31.414 -6.169 -19.430 1.00 57.84 93 GLY A C 1
ATOM 719 O O . GLY A 1 93 ? 32.268 -5.323 -19.180 1.00 57.84 93 GLY A O 1
ATOM 720 N N . SER A 1 94 ? 31.557 -7.450 -19.066 1.00 54.28 94 SER A N 1
ATOM 721 C CA . SER A 1 94 ? 32.725 -8.009 -18.348 1.00 54.28 94 SER A CA 1
ATOM 722 C C . SER A 1 94 ? 33.591 -8.974 -19.181 1.00 54.28 94 SER A C 1
ATOM 724 O O . SER A 1 94 ? 34.349 -9.753 -18.602 1.00 54.28 94 SER A O 1
ATOM 726 N N . GLN A 1 95 ? 33.505 -8.933 -20.517 1.00 44.41 95 GLN A N 1
ATOM 727 C CA . GLN A 1 95 ? 34.418 -9.655 -21.422 1.00 44.41 95 GLN A CA 1
ATOM 728 C C . GLN A 1 95 ? 35.357 -8.718 -22.178 1.00 44.41 95 GLN A C 1
ATOM 730 O O . GLN A 1 95 ? 34.891 -7.649 -22.631 1.00 44.41 95 GLN A O 1
#

Organism: NCBI:txid451644

Sequence (95 aa):
MSNPTPPATPTLDRLSASKAEADAVFEFLEWLESKGITLAHYAEVGGYHDEQLVPVPKPGRSLMFEWLGVDENAMEDERRAVLAHHVAVTSEGSQ

Secondary structure (DSSP, 8-state):
-PPPPPPP-HHHHHHHHTHHHHHHHHHHHHHHHHTT---EEEEEETTEEEEEEEE--S-HHHHHHHHHT--HHHHHHHHHHHHHHHHHHHHHTT-

Radius of gyration: 19.74 Å; Cα contacts (8 Å, |Δi|>4): 67; chains: 1; bounding box: 61×21×50 Å

Foldseek 3Di:
DDQPDQDDQVLVVLCVVCVVVLVVLVVVLVVCVVVVHFDWDFDADPNDGDPDIDGDPDRSVVVSCVVSVHDPVSNVVSVVSNVVSVVVNVVVVPD

pLDDT: mean 84.95, std 9.52, range [44.41, 95.5]

Nearest PDB structures (foldseek):
  8wm3-assembly1_A  TM=4.731E-01  e=4.645E+00  Homo sapiens
  6nr9-assembly1_6  TM=3.082E-01  e=2.961E+00  Homo sapiens
  6nr8-assembly1_6  TM=3.670E-01  e=9.426E+00  Homo sapiens
  6nr8-assembly1_1  TM=2.876E-01  e=3.592E+00  Homo sapiens

Solvent-accessible surface area (backbone atoms only — not comparable to full-atom values): 5797 Å² total; per-residue (Å²): 133,81,77,80,77,82,70,81,45,73,57,57,50,52,52,60,75,43,37,74,62,5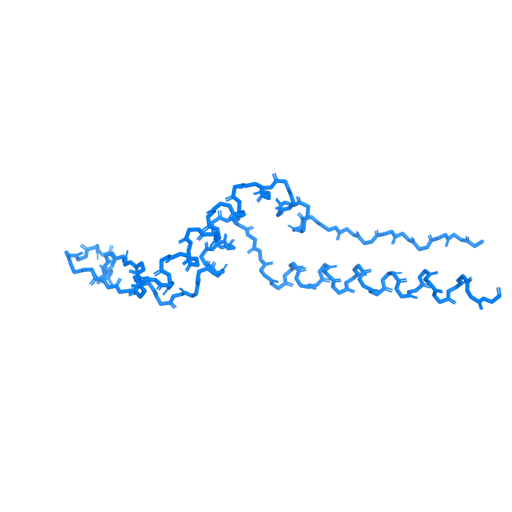1,50,55,5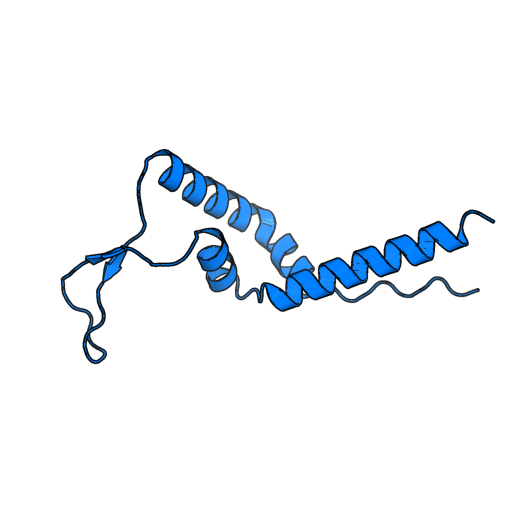4,48,54,50,46,54,52,34,52,77,70,74,49,77,63,66,41,63,37,70,60,96,88,39,77,45,94,50,75,38,73,56,96,62,58,64,68,57,54,49,29,61,74,69,72,48,58,68,67,62,37,50,52,36,51,50,47,48,51,53,50,52,52,53,58,57,63,69,70,74,117

Mean predicted aligned error: 7.94 Å